Protein AF-A0A949Q8T9-F1 (afdb_monomer_lite)

Radius of gyration: 14.06 Å; chains: 1; bounding box: 34×22×39 Å

Sequence (94 aa):
SRDGKRIPVSLSWRKDAYARDGKHAMRIEGYGAYGLPTDAEFDSAAVSLMDRGFLIAAAHIRGGADMGQDWYEDGRLMHKKNSFNDFVDATDFL

Structure (mmCIF, N/CA/C/O backbone):
data_AF-A0A949Q8T9-F1
#
_entry.id   AF-A0A949Q8T9-F1
#
loop_
_atom_site.group_PDB
_atom_site.id
_atom_site.type_symbol
_atom_site.label_atom_id
_atom_site.label_alt_id
_atom_site.label_comp_id
_atom_site.label_asym_id
_atom_site.label_entity_id
_atom_site.label_seq_id
_atom_site.pdbx_PDB_ins_code
_atom_site.Cartn_x
_atom_site.Cartn_y
_atom_site.Cartn_z
_atom_site.occupancy
_atom_site.B_iso_or_equiv
_atom_site.auth_seq_id
_atom_site.auth_comp_id
_atom_site.auth_asym_id
_atom_site.auth_atom_id
_atom_site.pdbx_PDB_model_num
ATOM 1 N N . SER A 1 1 ? -11.820 -3.478 0.375 1.00 93.94 1 SER A N 1
ATOM 2 C CA . SER A 1 1 ? -12.169 -4.291 1.548 1.00 93.94 1 SER A CA 1
ATOM 3 C C . SER A 1 1 ? -13.621 -4.732 1.469 1.00 93.94 1 SER A C 1
ATOM 5 O O . SER A 1 1 ? -14.459 -4.003 0.941 1.00 93.94 1 SER A O 1
ATOM 7 N N . ARG A 1 2 ? -13.917 -5.926 1.981 1.00 96.81 2 ARG A N 1
ATOM 8 C CA . ARG A 1 2 ? -15.217 -6.611 1.999 1.00 96.81 2 ARG A CA 1
ATOM 9 C C . ARG A 1 2 ? -16.312 -5.874 2.767 1.00 96.81 2 ARG A C 1
ATOM 11 O O . ARG A 1 2 ? -17.484 -6.176 2.591 1.00 96.81 2 ARG A O 1
ATOM 18 N N . ASP A 1 3 ? -15.941 -4.899 3.590 1.00 97.19 3 ASP A N 1
ATOM 19 C CA . ASP A 1 3 ? -16.861 -3.973 4.262 1.00 97.19 3 ASP A CA 1
ATOM 20 C C . ASP A 1 3 ? -17.116 -2.674 3.470 1.00 97.19 3 ASP A C 1
ATOM 22 O O . ASP A 1 3 ? -17.730 -1.738 3.976 1.00 97.19 3 ASP A O 1
ATOM 26 N N . GLY A 1 4 ? -16.643 -2.599 2.222 1.00 96.75 4 GLY A N 1
ATOM 27 C CA . GLY A 1 4 ? -16.858 -1.470 1.318 1.00 96.75 4 GLY A CA 1
ATOM 28 C C . GLY A 1 4 ? -15.825 -0.345 1.428 1.00 96.75 4 GLY A C 1
ATOM 29 O O . GLY A 1 4 ? -15.845 0.566 0.596 1.00 96.75 4 GLY A O 1
ATOM 30 N N . LYS A 1 5 ? -14.884 -0.391 2.385 1.00 97.25 5 LYS A N 1
ATOM 31 C CA . LYS A 1 5 ? -13.791 0.593 2.447 1.00 97.25 5 LYS A CA 1
ATOM 32 C C . LYS A 1 5 ? -12.853 0.432 1.245 1.00 97.25 5 LYS A C 1
ATOM 34 O O . LYS A 1 5 ? -12.417 -0.678 0.907 1.00 97.25 5 LYS A O 1
ATOM 39 N N . ARG A 1 6 ? -12.536 1.556 0.593 1.00 97.25 6 ARG A N 1
ATOM 40 C CA . ARG A 1 6 ? -11.525 1.631 -0.472 1.00 97.25 6 ARG A CA 1
ATOM 41 C C . ARG A 1 6 ? -10.155 1.747 0.175 1.00 97.25 6 ARG A C 1
ATOM 43 O O . ARG A 1 6 ? -9.905 2.727 0.865 1.00 97.25 6 ARG A O 1
ATOM 50 N N . ILE A 1 7 ? -9.310 0.747 -0.046 1.00 98.00 7 ILE A N 1
ATOM 51 C CA . ILE A 1 7 ? -7.957 0.697 0.509 1.00 98.00 7 ILE A CA 1
ATOM 52 C C . ILE A 1 7 ? -7.009 1.265 -0.548 1.00 98.00 7 ILE A C 1
ATOM 54 O O . ILE A 1 7 ? -6.963 0.712 -1.650 1.00 98.00 7 ILE A O 1
ATOM 58 N N . PRO A 1 8 ? -6.312 2.382 -0.278 1.00 97.88 8 PRO A N 1
ATOM 59 C CA . PRO A 1 8 ? -5.316 2.898 -1.203 1.00 97.88 8 PRO A CA 1
ATOM 60 C C . PRO A 1 8 ? -4.169 1.896 -1.362 1.00 97.88 8 PRO A C 1
ATOM 62 O O . PRO A 1 8 ? -3.750 1.260 -0.392 1.00 97.88 8 PRO A O 1
ATOM 65 N N . VAL A 1 9 ? -3.647 1.784 -2.581 1.00 97.75 9 VAL A N 1
ATOM 66 C CA . VAL A 1 9 ? -2.440 1.008 -2.875 1.00 97.75 9 VAL A CA 1
ATOM 67 C C . VAL A 1 9 ? -1.532 1.857 -3.750 1.00 97.75 9 VAL A C 1
ATOM 69 O O . VAL A 1 9 ? -1.934 2.281 -4.835 1.00 97.75 9 VAL A O 1
ATOM 72 N N . SER A 1 10 ? -0.311 2.092 -3.282 1.00 97.06 10 SER A N 1
ATOM 73 C CA . SER A 1 10 ? 0.739 2.720 -4.080 1.00 97.06 10 SER A CA 1
ATOM 74 C C . SER A 1 10 ? 1.464 1.650 -4.888 1.00 97.06 10 SER A C 1
ATOM 76 O O . SER A 1 10 ? 1.886 0.637 -4.335 1.00 97.06 10 SER A O 1
ATOM 78 N N . LEU A 1 11 ? 1.592 1.862 -6.198 1.00 96.00 11 LEU A N 1
ATOM 79 C CA . LEU A 1 11 ? 2.225 0.925 -7.125 1.00 96.00 11 LEU A CA 1
ATOM 80 C C . LEU A 1 11 ? 3.458 1.558 -7.764 1.00 96.00 11 LEU A C 1
ATOM 82 O O . LEU A 1 11 ? 3.377 2.656 -8.316 1.00 96.00 11 LEU A O 1
ATOM 86 N N . SER A 1 12 ? 4.565 0.824 -7.750 1.00 96.25 12 SER A N 1
ATOM 87 C CA . SER A 1 12 ? 5.851 1.246 -8.303 1.00 96.25 12 SER A CA 1
ATOM 88 C C . SER A 1 12 ? 6.433 0.146 -9.181 1.00 96.25 12 SER A C 1
ATOM 90 O O . SER A 1 12 ? 6.456 -1.025 -8.804 1.00 96.25 12 SER A O 1
ATOM 92 N N . TRP A 1 13 ? 6.901 0.519 -10.371 1.00 96.81 13 TRP A N 1
ATOM 93 C CA . TRP A 1 13 ? 7.528 -0.400 -11.317 1.00 96.81 13 TRP A CA 1
ATOM 94 C C . TRP A 1 13 ? 8.515 0.328 -12.225 1.00 96.81 13 TRP A C 1
ATOM 96 O O . TRP A 1 13 ? 8.468 1.551 -12.400 1.00 96.81 13 TRP A O 1
ATOM 106 N N . ARG A 1 14 ? 9.381 -0.449 -12.874 1.00 96.50 14 ARG A N 1
ATOM 107 C CA . ARG A 1 14 ? 10.265 0.052 -13.921 1.00 96.50 14 ARG A CA 1
ATOM 108 C C . ARG A 1 14 ? 9.526 0.088 -15.267 1.00 96.50 14 ARG A C 1
ATOM 110 O O . ARG A 1 14 ? 9.031 -0.933 -15.738 1.00 96.50 14 ARG A O 1
ATOM 117 N N . LYS A 1 15 ? 9.434 1.272 -15.883 1.00 94.62 15 LYS A N 1
ATOM 118 C CA . LYS A 1 15 ? 8.549 1.554 -17.037 1.00 94.62 15 LYS A CA 1
ATOM 119 C C . LYS A 1 15 ? 8.764 0.656 -18.262 1.00 94.62 15 LYS A C 1
ATOM 121 O O . LYS A 1 15 ? 7.795 0.352 -18.942 1.00 94.62 15 LYS A O 1
ATOM 126 N N . ASP A 1 16 ? 10.001 0.270 -18.553 1.00 95.12 16 ASP A N 1
ATOM 127 C CA . ASP A 1 16 ? 10.391 -0.575 -19.692 1.00 95.12 16 ASP A CA 1
ATOM 128 C C . ASP A 1 16 ? 10.372 -2.081 -19.375 1.00 95.12 16 ASP A C 1
ATOM 130 O O . ASP A 1 16 ? 10.499 -2.888 -20.291 1.00 95.12 16 ASP A O 1
ATOM 134 N N . ALA A 1 17 ? 10.192 -2.467 -18.107 1.00 92.25 17 ALA A N 1
ATOM 135 C CA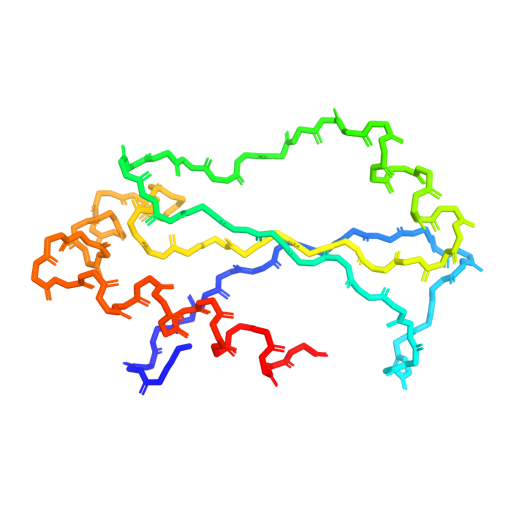 . ALA A 1 17 ? 10.233 -3.862 -17.659 1.00 92.25 17 ALA A CA 1
ATOM 136 C C . ALA A 1 17 ? 8.879 -4.406 -17.164 1.00 92.25 17 ALA A C 1
ATOM 138 O O . ALA A 1 17 ? 8.796 -5.582 -16.813 1.00 92.25 17 ALA A O 1
ATOM 139 N N . TYR A 1 18 ? 7.828 -3.581 -17.123 1.00 93.50 18 TYR A N 1
ATOM 140 C CA . TYR A 1 18 ? 6.499 -3.962 -16.638 1.00 93.50 18 TYR A CA 1
ATOM 141 C C . TYR A 1 18 ? 5.409 -3.704 -17.680 1.00 93.50 18 TYR A C 1
ATOM 143 O O . TYR A 1 18 ? 5.322 -2.615 -18.251 1.00 93.50 18 TYR A O 1
ATOM 151 N N . ALA A 1 19 ? 4.528 -4.686 -17.859 1.00 91.75 19 ALA A N 1
ATOM 152 C CA . ALA A 1 19 ? 3.298 -4.582 -18.626 1.00 91.75 19 ALA A CA 1
ATOM 153 C C . ALA A 1 19 ? 2.090 -4.884 -17.731 1.00 91.75 19 ALA A C 1
ATOM 155 O O . ALA A 1 19 ? 2.124 -5.749 -16.860 1.00 91.75 19 ALA A O 1
ATOM 156 N N . ARG A 1 20 ? 0.972 -4.192 -17.964 1.00 89.00 20 ARG A N 1
ATOM 157 C CA . ARG A 1 20 ? -0.280 -4.438 -17.234 1.00 89.00 20 ARG A CA 1
ATOM 158 C C . ARG A 1 20 ? -1.046 -5.617 -17.844 1.00 89.00 20 ARG A C 1
ATOM 160 O O . ARG A 1 20 ? -2.153 -5.447 -18.344 1.00 89.00 20 ARG A O 1
ATOM 167 N N . ASP A 1 21 ? -0.422 -6.790 -17.846 1.00 93.69 21 ASP A N 1
ATOM 168 C CA . ASP A 1 21 ? -0.955 -8.023 -18.439 1.00 93.69 21 ASP A CA 1
ATOM 169 C C . ASP A 1 21 ? -1.215 -9.146 -17.415 1.00 93.69 21 ASP A C 1
ATOM 171 O O . ASP A 1 21 ? -1.671 -10.225 -17.790 1.00 93.69 21 ASP A O 1
ATOM 175 N N . GLY A 1 22 ? -0.937 -8.887 -16.131 1.00 90.62 22 GLY A N 1
ATOM 176 C CA . GLY A 1 22 ? -1.176 -9.815 -15.023 1.00 90.62 22 GLY A CA 1
ATOM 177 C C . GLY A 1 22 ? -0.143 -10.938 -14.883 1.00 90.62 22 GLY A C 1
ATOM 178 O O . GLY A 1 22 ? -0.392 -11.891 -14.151 1.00 90.62 22 GLY A O 1
ATOM 179 N N . LYS A 1 23 ? 1.001 -10.872 -15.578 1.00 93.12 23 LYS A N 1
ATOM 180 C CA . LYS A 1 23 ? 2.022 -11.942 -15.553 1.00 93.12 23 LYS A CA 1
ATOM 181 C C . LYS A 1 23 ? 3.253 -11.621 -14.710 1.00 93.12 23 LYS A C 1
ATOM 183 O O . LYS A 1 23 ? 4.104 -12.487 -14.508 1.00 93.12 23 LYS A O 1
ATOM 188 N N . HIS A 1 24 ? 3.372 -10.381 -14.253 1.00 95.06 24 HIS A N 1
ATOM 189 C CA . HIS A 1 24 ? 4.525 -9.914 -13.496 1.00 95.06 24 HIS A CA 1
ATOM 190 C C . HIS A 1 24 ? 4.460 -10.377 -12.041 1.00 95.06 24 HIS A C 1
ATOM 192 O O . HIS A 1 24 ? 3.405 -10.349 -11.412 1.00 95.06 24 HIS A O 1
ATOM 198 N N . ALA A 1 25 ? 5.610 -10.770 -11.490 1.00 96.38 25 ALA A N 1
ATOM 199 C CA . ALA A 1 25 ? 5.719 -11.036 -10.064 1.00 96.38 25 ALA A CA 1
ATOM 200 C C . ALA A 1 25 ? 5.487 -9.739 -9.275 1.00 96.38 25 ALA A C 1
ATOM 202 O O . ALA A 1 25 ? 5.966 -8.673 -9.665 1.00 96.38 25 ALA A O 1
ATOM 203 N N . MET A 1 26 ? 4.782 -9.837 -8.151 1.00 96.62 26 MET A N 1
ATOM 204 C CA . MET A 1 26 ? 4.496 -8.700 -7.283 1.00 96.62 26 MET A CA 1
ATOM 205 C C . MET A 1 26 ? 5.051 -8.947 -5.881 1.00 96.62 26 MET A C 1
ATOM 207 O O . MET A 1 26 ? 4.849 -10.017 -5.306 1.00 96.62 26 MET A O 1
ATOM 211 N N . ARG A 1 27 ? 5.726 -7.942 -5.317 1.00 97.00 27 ARG A N 1
ATOM 212 C CA . ARG A 1 27 ? 5.972 -7.840 -3.873 1.00 97.00 27 ARG A CA 1
ATOM 213 C C . ARG A 1 27 ? 4.963 -6.842 -3.322 1.00 97.00 27 ARG A C 1
ATOM 215 O O . ARG A 1 27 ? 5.030 -5.666 -3.670 1.00 97.00 27 ARG A O 1
ATOM 222 N N . ILE A 1 28 ? 4.058 -7.315 -2.474 1.00 97.06 28 ILE A N 1
ATOM 223 C CA . ILE A 1 28 ? 3.114 -6.467 -1.749 1.00 97.06 28 ILE A CA 1
ATOM 224 C C . ILE A 1 28 ? 3.509 -6.378 -0.276 1.00 97.06 28 ILE A C 1
ATOM 226 O O . ILE A 1 28 ? 3.863 -7.383 0.341 1.00 97.06 28 ILE A O 1
ATOM 230 N N . GLU A 1 29 ? 3.454 -5.175 0.277 1.00 95.94 29 GLU A N 1
ATOM 231 C CA . GLU A 1 29 ? 3.728 -4.894 1.680 1.00 95.94 29 GLU A CA 1
ATOM 232 C C . GLU A 1 29 ? 2.599 -4.089 2.318 1.00 95.94 29 GLU A C 1
ATOM 234 O O . GLU A 1 29 ? 1.834 -3.394 1.649 1.00 95.94 29 GLU A O 1
ATOM 239 N N . GLY A 1 30 ? 2.490 -4.205 3.634 1.00 95.69 30 GLY A N 1
ATOM 240 C CA . GLY A 1 30 ? 1.555 -3.434 4.434 1.00 95.69 30 GLY A CA 1
ATOM 241 C C . GLY A 1 30 ? 1.760 -3.722 5.916 1.00 95.69 30 GLY A C 1
ATOM 242 O O . GLY A 1 30 ? 2.117 -4.838 6.297 1.00 95.69 30 GLY A O 1
ATOM 243 N N . TYR A 1 31 ? 1.560 -2.701 6.749 1.00 97.19 31 TYR A N 1
ATOM 244 C CA . TYR A 1 31 ? 1.797 -2.789 8.191 1.00 97.19 31 TYR A CA 1
ATOM 245 C C . TYR A 1 31 ? 0.493 -2.769 8.997 1.00 97.19 31 TYR A C 1
ATOM 247 O O . TYR A 1 31 ? 0.154 -3.737 9.683 1.00 97.19 31 TYR A O 1
ATOM 255 N N . GLY A 1 32 ? -0.275 -1.680 8.890 1.00 97.38 32 GLY A N 1
ATOM 256 C CA . GLY A 1 32 ? -1.632 -1.596 9.433 1.00 97.38 32 GLY A CA 1
ATOM 257 C C . GLY A 1 32 ? -1.720 -1.695 10.959 1.00 97.38 32 GLY A C 1
ATOM 258 O O . GLY A 1 32 ? -2.659 -2.303 11.475 1.00 97.38 32 GLY A O 1
ATOM 259 N N . ALA A 1 33 ? -0.753 -1.170 11.714 1.00 97.88 33 ALA A N 1
ATOM 260 C CA . ALA A 1 33 ? -0.783 -1.190 13.177 1.00 97.88 33 ALA A CA 1
ATOM 261 C C . ALA A 1 33 ? -0.138 0.053 13.808 1.00 97.88 33 ALA A C 1
ATOM 263 O O . ALA A 1 33 ? 0.655 0.753 13.185 1.00 97.88 33 ALA A O 1
ATOM 264 N N . TYR A 1 34 ? -0.480 0.294 15.079 1.00 97.50 34 TYR A N 1
ATOM 265 C CA . TYR A 1 34 ? 0.083 1.348 15.937 1.00 97.50 34 TYR A CA 1
ATOM 266 C C . TYR A 1 34 ? -0.039 2.782 15.397 1.00 97.50 34 TYR A C 1
ATOM 268 O O . TYR A 1 34 ? 0.633 3.676 15.901 1.00 97.50 34 TYR A O 1
ATOM 276 N N . GLY A 1 35 ? -0.894 3.010 14.395 1.00 97.25 35 GLY A N 1
ATOM 277 C CA . GLY A 1 35 ? -1.009 4.308 13.740 1.00 97.25 35 GLY A CA 1
ATOM 278 C C . GLY A 1 35 ? 0.214 4.671 12.895 1.00 97.25 35 GLY A C 1
ATOM 279 O O . GLY A 1 35 ? 0.348 5.832 12.527 1.00 97.25 35 GLY A O 1
ATOM 280 N N . LEU A 1 36 ? 1.101 3.717 12.582 1.00 97.56 36 LEU A N 1
ATOM 281 C CA . LEU A 1 36 ? 2.222 3.972 11.679 1.00 97.56 36 LEU A CA 1
ATOM 282 C C . LEU A 1 36 ? 1.695 4.088 10.237 1.00 97.56 36 LEU A C 1
ATOM 284 O O . LEU A 1 36 ? 1.054 3.138 9.770 1.00 97.56 36 LEU A O 1
ATOM 288 N N . PRO A 1 37 ? 1.901 5.229 9.553 1.00 94.81 37 PRO A N 1
ATOM 289 C CA . PRO A 1 37 ? 1.569 5.372 8.140 1.00 94.81 37 PRO A CA 1
ATOM 290 C C . PRO A 1 37 ? 2.545 4.571 7.268 1.00 94.81 37 PRO A C 1
ATOM 292 O O . PRO A 1 37 ? 3.668 4.266 7.673 1.00 94.81 37 PRO A O 1
ATOM 295 N N . THR A 1 38 ? 2.106 4.226 6.062 1.00 94.75 38 THR A N 1
ATOM 296 C CA . THR A 1 38 ? 2.929 3.567 5.042 1.00 94.75 38 THR A CA 1
ATOM 297 C C . THR A 1 38 ? 3.527 4.644 4.138 1.00 94.75 38 THR A C 1
ATOM 299 O O . THR A 1 38 ? 3.045 4.888 3.030 1.00 94.75 38 THR A O 1
ATOM 302 N N . ASP A 1 39 ? 4.540 5.342 4.652 1.00 90.44 39 ASP A N 1
ATOM 303 C CA . ASP A 1 39 ? 5.196 6.437 3.938 1.00 90.44 39 ASP A CA 1
ATOM 304 C C . ASP A 1 39 ? 6.076 5.931 2.786 1.00 90.44 39 ASP A C 1
ATOM 306 O O . ASP A 1 39 ? 6.617 4.824 2.803 1.00 90.44 39 ASP A O 1
ATOM 310 N N . ALA A 1 40 ? 6.221 6.765 1.755 1.00 90.94 40 ALA A N 1
ATOM 311 C CA . ALA A 1 40 ? 7.092 6.461 0.630 1.00 90.94 40 ALA A CA 1
ATOM 312 C C . ALA A 1 40 ? 8.561 6.653 1.027 1.00 90.94 40 ALA A C 1
ATOM 314 O O . ALA A 1 40 ? 9.015 7.777 1.249 1.00 90.94 40 ALA A O 1
ATOM 315 N N . GLU A 1 41 ? 9.318 5.559 1.038 1.00 92.56 41 GLU A N 1
ATOM 316 C CA . GLU A 1 41 ? 10.745 5.555 1.347 1.00 92.56 41 GLU A CA 1
ATOM 317 C C . GLU A 1 41 ? 11.566 4.918 0.219 1.00 92.56 41 GLU A C 1
ATOM 319 O O . GLU A 1 41 ? 11.076 4.119 -0.583 1.00 92.56 41 GLU A O 1
ATOM 324 N N . PHE A 1 42 ? 12.844 5.292 0.133 1.00 94.94 42 PHE A N 1
ATOM 325 C CA . PHE A 1 42 ? 13.763 4.668 -0.813 1.00 94.94 42 PHE A CA 1
ATOM 326 C C . PHE A 1 42 ? 14.238 3.310 -0.282 1.00 94.94 42 PHE A C 1
ATOM 328 O O . PHE A 1 42 ? 14.940 3.244 0.724 1.00 94.94 42 PHE A O 1
ATOM 335 N N . ASP A 1 43 ? 13.926 2.244 -1.019 1.00 94.56 43 ASP A N 1
ATOM 336 C CA . ASP A 1 43 ? 14.394 0.881 -0.761 1.00 94.56 43 ASP A CA 1
ATOM 337 C C . ASP A 1 43 ? 15.222 0.375 -1.957 1.00 94.56 43 ASP A C 1
ATOM 339 O O . ASP A 1 43 ? 14.704 0.123 -3.050 1.00 94.56 43 ASP A O 1
ATOM 343 N N . SER A 1 44 ? 16.528 0.190 -1.754 1.00 96.88 44 SER A N 1
ATOM 344 C CA . SER A 1 44 ? 17.427 -0.328 -2.793 1.00 96.88 44 SER A CA 1
ATOM 345 C C . SER A 1 44 ? 17.101 -1.771 -3.199 1.00 96.88 44 SER A C 1
ATOM 347 O O . SER A 1 44 ? 17.324 -2.149 -4.354 1.00 96.88 44 SER A O 1
ATOM 349 N N . ALA A 1 45 ? 16.518 -2.574 -2.303 1.00 96.44 45 ALA A N 1
ATOM 350 C CA . ALA A 1 45 ? 16.057 -3.918 -2.628 1.00 96.44 45 ALA A CA 1
ATOM 351 C C . ALA A 1 45 ? 14.815 -3.875 -3.531 1.00 96.44 45 ALA A C 1
ATOM 353 O O . ALA A 1 45 ? 14.722 -4.663 -4.475 1.00 96.44 45 ALA A O 1
ATOM 354 N N . ALA A 1 46 ? 13.896 -2.929 -3.304 1.00 96.25 46 ALA A N 1
ATOM 355 C CA . ALA A 1 46 ? 12.759 -2.699 -4.195 1.00 96.25 46 ALA A CA 1
ATOM 356 C C . ALA A 1 46 ? 13.218 -2.279 -5.601 1.00 96.25 46 ALA A C 1
ATOM 358 O O . ALA A 1 46 ? 12.701 -2.803 -6.586 1.00 96.25 46 ALA A O 1
ATOM 359 N N . VAL A 1 47 ? 14.232 -1.410 -5.711 1.00 96.25 47 VAL A N 1
ATOM 360 C CA . VAL A 1 47 ? 14.826 -1.033 -7.011 1.00 96.25 47 VAL A CA 1
ATOM 361 C C . VAL A 1 47 ? 15.374 -2.257 -7.750 1.00 96.25 47 VAL A C 1
ATOM 363 O O . VAL A 1 47 ? 15.026 -2.477 -8.908 1.00 96.25 47 VAL A O 1
ATOM 366 N N . SER A 1 48 ? 16.151 -3.101 -7.064 1.00 97.00 48 SER A N 1
ATOM 367 C CA . SER A 1 48 ? 16.692 -4.343 -7.638 1.00 97.00 48 SER A CA 1
ATOM 368 C C . SER A 1 48 ? 15.596 -5.299 -8.137 1.00 97.00 48 SER A C 1
ATOM 370 O O . SER A 1 48 ? 15.731 -5.929 -9.188 1.00 97.00 48 SER A O 1
ATOM 372 N N . LEU A 1 49 ? 14.473 -5.396 -7.418 1.00 97.31 49 LEU A N 1
ATOM 373 C CA . LEU A 1 49 ? 13.317 -6.184 -7.853 1.00 97.31 49 LEU A CA 1
ATOM 374 C C . LEU A 1 49 ? 12.630 -5.569 -9.081 1.00 97.31 49 LEU A C 1
ATOM 376 O O . LEU A 1 49 ? 12.309 -6.295 -10.025 1.00 97.31 49 LEU A O 1
ATOM 380 N N . MET A 1 50 ? 12.437 -4.249 -9.110 1.00 97.12 50 MET A N 1
ATOM 381 C CA . MET A 1 50 ? 11.833 -3.556 -10.254 1.00 97.12 50 MET A CA 1
ATOM 382 C C . MET A 1 50 ? 12.675 -3.691 -11.530 1.00 97.12 50 MET A C 1
ATOM 384 O O . MET A 1 50 ? 12.109 -3.872 -12.608 1.00 97.12 50 MET A O 1
ATOM 388 N N . ASP A 1 51 ? 14.008 -3.697 -11.424 1.00 96.00 51 ASP A N 1
ATOM 389 C CA . ASP A 1 51 ? 14.910 -3.990 -12.551 1.00 96.00 51 ASP A CA 1
ATOM 390 C C . ASP A 1 51 ? 14.694 -5.391 -13.144 1.00 96.00 51 ASP A C 1
ATOM 392 O O . ASP A 1 51 ? 14.935 -5.616 -14.329 1.00 96.00 51 ASP A O 1
ATOM 396 N N . ARG A 1 52 ? 14.189 -6.330 -12.338 1.00 95.00 52 ARG A N 1
ATOM 397 C CA . ARG A 1 52 ? 13.842 -7.700 -12.745 1.00 95.00 52 ARG A CA 1
ATOM 398 C C . ARG A 1 52 ? 12.381 -7.842 -13.188 1.00 95.00 52 ARG A C 1
ATOM 400 O O . ARG A 1 52 ? 11.906 -8.964 -13.348 1.00 95.00 52 ARG A O 1
ATOM 407 N N . GLY A 1 53 ? 11.672 -6.727 -13.364 1.00 95.75 53 GLY A N 1
ATOM 408 C CA . GLY A 1 53 ? 10.287 -6.693 -13.833 1.00 95.75 53 GLY A CA 1
ATOM 409 C C . GLY A 1 53 ? 9.238 -6.959 -12.752 1.00 95.75 53 GLY A C 1
ATOM 410 O O . GLY A 1 53 ? 8.107 -7.300 -13.100 1.00 95.75 53 GLY A O 1
ATOM 411 N N . PHE A 1 54 ? 9.587 -6.830 -11.465 1.00 97.69 54 PHE A N 1
ATOM 412 C CA . PHE A 1 54 ? 8.603 -6.915 -10.383 1.00 97.69 54 PHE A CA 1
ATOM 413 C C . PHE A 1 54 ? 7.751 -5.644 -10.299 1.00 97.69 54 PHE A C 1
ATOM 415 O O . PHE A 1 54 ? 8.247 -4.530 -10.482 1.00 97.69 54 PHE A O 1
ATOM 422 N N . LEU A 1 55 ? 6.487 -5.829 -9.924 1.00 97.25 55 LEU A N 1
ATOM 423 C CA . LEU A 1 55 ? 5.630 -4.779 -9.386 1.00 97.25 55 LEU A CA 1
ATOM 424 C C . LEU A 1 55 ? 5.837 -4.687 -7.868 1.00 97.25 55 LEU A C 1
ATOM 426 O O . LEU A 1 55 ? 5.796 -5.702 -7.170 1.00 97.25 55 LEU A O 1
ATOM 430 N N . ILE A 1 56 ? 6.042 -3.481 -7.349 1.00 97.44 56 ILE A N 1
ATOM 431 C CA . ILE A 1 56 ? 6.078 -3.217 -5.908 1.00 97.44 56 ILE A CA 1
ATOM 432 C C . ILE A 1 56 ? 4.771 -2.534 -5.521 1.00 97.44 56 ILE A C 1
ATOM 434 O O . ILE A 1 56 ? 4.393 -1.536 -6.136 1.00 97.44 56 ILE A O 1
ATOM 438 N N . ALA A 1 57 ? 4.084 -3.079 -4.523 1.00 97.25 57 ALA A N 1
ATOM 439 C CA . ALA A 1 57 ? 2.805 -2.581 -4.041 1.00 97.25 57 ALA A CA 1
ATOM 440 C C . ALA A 1 57 ? 2.867 -2.303 -2.536 1.00 97.25 57 ALA A C 1
ATOM 442 O O . ALA A 1 57 ? 3.205 -3.192 -1.761 1.00 97.25 57 ALA A O 1
ATOM 443 N N . ALA A 1 58 ? 2.496 -1.096 -2.121 1.00 97.50 58 ALA A N 1
ATOM 444 C CA . ALA A 1 58 ? 2.340 -0.728 -0.717 1.00 97.50 58 ALA A CA 1
ATOM 445 C C . ALA A 1 58 ? 0.853 -0.510 -0.416 1.00 97.50 58 ALA A C 1
ATOM 447 O O . ALA A 1 58 ? 0.223 0.396 -0.968 1.00 97.50 58 ALA A O 1
ATOM 448 N N . ALA A 1 59 ? 0.275 -1.372 0.420 1.00 98.06 59 ALA A N 1
ATOM 449 C CA . ALA A 1 59 ? -1.126 -1.317 0.816 1.00 98.06 59 ALA A CA 1
ATOM 450 C C . ALA A 1 59 ? -1.298 -0.478 2.093 1.00 98.06 59 ALA A C 1
ATOM 452 O O . ALA A 1 59 ? -0.787 -0.828 3.160 1.00 98.06 59 ALA A O 1
ATOM 453 N N . HIS A 1 60 ? -2.086 0.594 1.999 1.00 98.00 60 HIS A N 1
ATOM 454 C CA . HIS A 1 60 ? -2.337 1.541 3.090 1.00 98.00 60 HIS A CA 1
ATOM 455 C C . HIS A 1 60 ? -3.467 1.032 4.011 1.00 98.00 60 HIS A C 1
ATOM 457 O O . HIS A 1 60 ? -4.591 1.541 4.028 1.00 98.00 60 HIS A O 1
ATOM 463 N N . ILE A 1 61 ? -3.178 -0.055 4.729 1.00 98.19 61 ILE A N 1
ATOM 464 C CA . ILE A 1 61 ? -4.122 -0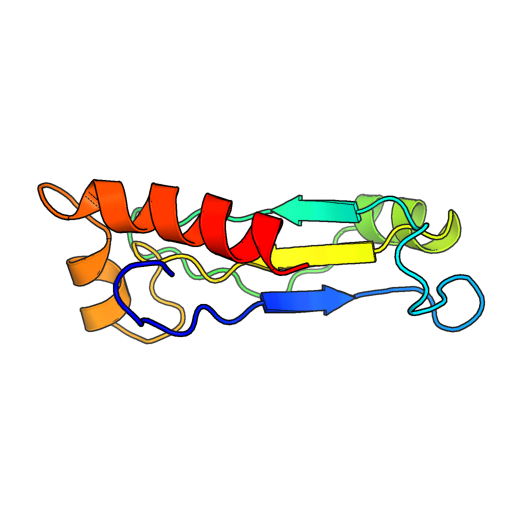.850 5.535 1.00 98.19 61 ILE A CA 1
ATOM 465 C C . ILE A 1 61 ? -4.615 -0.095 6.786 1.00 98.19 61 ILE A C 1
ATOM 467 O O . ILE A 1 61 ? -3.830 0.569 7.470 1.00 98.19 61 ILE A O 1
ATOM 471 N N . ARG A 1 62 ? -5.895 -0.262 7.163 1.00 98.56 62 ARG A N 1
ATOM 472 C CA . ARG A 1 62 ? -6.431 0.279 8.428 1.00 98.56 62 ARG A CA 1
ATOM 473 C C . ARG A 1 62 ? -5.675 -0.229 9.646 1.00 98.56 62 ARG A C 1
ATOM 475 O O . ARG A 1 62 ? -5.204 -1.364 9.692 1.00 98.56 62 ARG A O 1
ATOM 482 N N . GLY A 1 63 ? -5.599 0.605 10.674 1.00 98.19 63 GLY A N 1
ATOM 483 C CA . GLY A 1 63 ? -4.719 0.405 11.826 1.00 98.19 63 GLY A CA 1
ATOM 484 C C . GLY A 1 63 ? -3.359 1.094 11.655 1.00 98.19 63 GLY A C 1
ATOM 485 O O . GLY A 1 63 ? -2.654 1.278 12.648 1.00 98.19 63 GLY A O 1
ATOM 486 N N . GLY A 1 64 ? -3.010 1.509 10.432 1.00 97.50 64 GLY A N 1
ATOM 487 C CA . GLY A 1 64 ? -2.119 2.645 10.187 1.00 97.50 64 GLY A CA 1
ATOM 488 C C . GLY A 1 64 ? -2.883 3.971 10.273 1.00 97.50 64 GLY A C 1
ATOM 489 O O . GLY A 1 64 ? -4.076 3.981 10.582 1.00 97.50 64 GLY A O 1
ATOM 490 N N . ALA A 1 65 ? -2.209 5.087 9.994 1.00 96.00 65 ALA A N 1
ATOM 491 C CA . ALA A 1 65 ? -2.797 6.432 10.051 1.00 96.00 65 ALA A CA 1
ATOM 492 C C . ALA A 1 65 ? -2.779 7.178 8.703 1.00 96.00 65 ALA A C 1
ATOM 494 O O . ALA A 1 65 ? -2.970 8.392 8.676 1.00 96.00 65 ALA A O 1
ATOM 495 N N . ASP A 1 66 ? -2.601 6.463 7.585 1.00 95.88 66 ASP A N 1
ATOM 496 C CA . ASP A 1 66 ? -2.520 7.028 6.228 1.00 95.88 66 ASP A CA 1
ATOM 497 C C . ASP A 1 66 ? -3.713 7.933 5.869 1.00 95.88 66 ASP A C 1
ATOM 499 O O . ASP A 1 66 ? -3.561 8.926 5.163 1.00 95.88 66 ASP A O 1
ATOM 503 N N . MET A 1 67 ? -4.903 7.611 6.392 1.00 96.12 67 MET A N 1
ATOM 504 C CA . MET A 1 67 ? -6.140 8.378 6.189 1.00 96.12 67 MET A CA 1
ATOM 505 C C . MET A 1 67 ? -6.627 9.077 7.475 1.00 96.12 67 MET A C 1
ATOM 507 O O . MET A 1 67 ? -7.809 9.397 7.602 1.00 96.12 67 MET A O 1
ATOM 511 N N . GLY A 1 68 ? -5.730 9.307 8.440 1.00 96.69 68 GLY A N 1
ATOM 512 C CA . GLY A 1 68 ? -6.022 9.967 9.714 1.00 96.69 68 GLY A CA 1
ATOM 513 C C . GLY A 1 68 ? -6.484 9.029 10.836 1.00 96.69 68 GLY A C 1
ATOM 514 O O . GLY A 1 68 ? -6.449 7.805 10.716 1.00 96.69 68 GLY A O 1
ATOM 515 N N . GLN A 1 69 ? -6.917 9.622 11.955 1.00 97.44 69 GLN A N 1
ATOM 516 C CA . GLN A 1 69 ? -7.216 8.901 13.202 1.00 97.44 69 GLN A CA 1
ATOM 517 C C . GLN A 1 69 ? -8.302 7.829 13.038 1.00 97.44 69 GLN A C 1
ATOM 519 O O . GLN A 1 69 ? -8.153 6.727 13.563 1.00 97.44 69 GLN A O 1
ATOM 524 N N . ASP A 1 70 ? -9.365 8.117 12.286 1.00 97.94 70 ASP A N 1
ATOM 525 C CA . ASP A 1 70 ? -10.460 7.162 12.073 1.00 97.94 70 ASP A CA 1
ATOM 526 C C . ASP A 1 70 ? -9.977 5.892 11.357 1.00 97.94 70 ASP A C 1
ATOM 528 O O . ASP A 1 70 ? -10.484 4.802 11.608 1.00 97.94 70 ASP A O 1
ATOM 532 N N . TRP A 1 71 ? -8.955 6.011 10.503 1.00 98.19 71 TRP A N 1
ATOM 533 C CA . TRP A 1 71 ? -8.333 4.873 9.823 1.00 98.19 71 TRP A CA 1
ATOM 534 C C . TRP A 1 71 ? -7.597 3.946 10.793 1.00 98.19 71 TRP A C 1
ATOM 536 O O . TRP A 1 71 ? -7.617 2.723 10.636 1.00 98.19 71 TRP A O 1
ATOM 546 N N . TYR A 1 72 ? -6.971 4.530 11.815 1.00 98.44 72 TYR A N 1
ATOM 547 C CA . TYR A 1 72 ? -6.292 3.793 12.872 1.00 98.44 72 TYR A CA 1
ATOM 548 C C . TYR A 1 72 ? -7.290 3.109 13.812 1.00 98.44 72 TYR A C 1
ATOM 550 O O . TYR A 1 72 ? -7.159 1.912 14.088 1.00 98.44 72 TYR A O 1
ATOM 558 N N . GLU A 1 73 ? -8.302 3.843 14.280 1.00 98.31 73 GLU A N 1
ATOM 559 C CA . GLU A 1 73 ? -9.328 3.315 15.188 1.00 98.31 73 GLU A CA 1
ATOM 560 C C . GLU A 1 73 ? -10.124 2.167 14.542 1.00 98.31 73 GLU A C 1
ATOM 562 O O . GLU A 1 73 ? -10.362 1.138 15.178 1.00 98.31 73 GLU A O 1
ATOM 567 N N . ASP A 1 74 ? -10.422 2.269 13.243 1.00 98.25 74 ASP A N 1
ATOM 568 C CA . ASP A 1 74 ? -11.141 1.243 12.475 1.00 98.25 74 ASP A CA 1
ATOM 569 C C . ASP A 1 74 ? -10.282 0.007 12.120 1.00 98.25 74 ASP A C 1
ATOM 571 O O . ASP A 1 74 ? -10.741 -0.899 11.426 1.00 98.25 74 ASP A O 1
ATOM 575 N N . GLY A 1 75 ? -9.032 -0.072 12.592 1.00 98.19 75 GLY A N 1
ATOM 576 C CA . GLY A 1 75 ? -8.134 -1.213 12.362 1.00 98.19 75 GLY A CA 1
ATOM 577 C C . GLY A 1 75 ? -7.401 -1.722 13.604 1.00 98.19 75 GLY A C 1
ATOM 578 O O . GLY A 1 75 ? -6.438 -2.483 13.485 1.00 98.19 75 GLY A O 1
ATOM 579 N N . ARG A 1 76 ? -7.826 -1.337 14.813 1.00 98.25 76 ARG A N 1
ATOM 580 C CA . ARG A 1 76 ? -7.187 -1.755 16.076 1.00 98.25 76 ARG A CA 1
ATOM 581 C C . ARG A 1 76 ? -8.148 -2.476 17.018 1.00 98.25 76 ARG A C 1
ATOM 583 O O . ARG A 1 76 ? -9.364 -2.392 16.884 1.00 98.25 76 ARG A O 1
ATOM 590 N N . LEU A 1 77 ? -7.588 -3.163 18.017 1.00 97.69 77 LEU A N 1
ATOM 591 C CA . LEU A 1 77 ? -8.340 -3.844 19.082 1.00 97.69 77 LEU A CA 1
ATOM 592 C C . LEU A 1 77 ? -9.450 -4.748 18.509 1.00 97.69 77 LEU A C 1
ATOM 594 O O . LEU A 1 77 ? -9.164 -5.652 17.725 1.00 97.69 77 LEU A O 1
ATOM 598 N N . MET A 1 78 ? -10.713 -4.499 18.862 1.00 98.25 78 MET A N 1
ATOM 599 C CA . MET A 1 78 ? -11.858 -5.293 18.404 1.00 98.25 78 MET A CA 1
ATOM 600 C C . MET A 1 78 ? -12.105 -5.180 16.891 1.00 98.25 78 MET A C 1
ATOM 602 O O . MET A 1 78 ? -12.697 -6.084 16.304 1.00 98.25 78 MET A O 1
ATOM 606 N N . HIS A 1 79 ? -11.590 -4.127 16.247 1.00 98.25 79 HIS A N 1
ATOM 607 C CA . HIS A 1 79 ? -11.649 -3.916 14.800 1.00 98.25 79 HIS A CA 1
ATOM 608 C C . HIS A 1 79 ? -10.439 -4.498 14.059 1.00 98.25 79 HIS A C 1
ATOM 610 O O . HIS A 1 79 ? -10.360 -4.391 12.842 1.00 98.25 79 HIS A O 1
ATOM 616 N N . LYS A 1 80 ? -9.499 -5.183 14.733 1.00 98.50 80 LYS A N 1
ATOM 617 C CA . LYS A 1 80 ? -8.242 -5.632 14.102 1.00 98.50 80 LYS A CA 1
ATOM 618 C C . LYS A 1 80 ? -8.429 -6.570 12.901 1.00 98.50 80 LYS A C 1
ATOM 620 O O . LYS A 1 80 ? -7.577 -6.620 12.017 1.00 98.50 80 LYS A O 1
ATOM 625 N N . LYS A 1 81 ? -9.562 -7.276 12.829 1.00 98.44 81 LYS A N 1
ATOM 626 C CA . LYS A 1 81 ? -9.926 -8.087 11.654 1.00 98.44 81 LYS A CA 1
ATOM 627 C C . LYS A 1 81 ? -9.991 -7.264 10.365 1.00 98.44 81 LYS A C 1
ATOM 629 O O . LYS A 1 81 ? -9.689 -7.806 9.308 1.00 98.44 81 LYS A O 1
ATOM 634 N N . ASN A 1 82 ? -10.316 -5.978 10.459 1.00 98.50 82 ASN A N 1
ATOM 635 C CA . ASN A 1 82 ? -10.339 -5.064 9.326 1.00 98.50 82 ASN A CA 1
ATOM 636 C C . ASN A 1 82 ? -8.962 -4.940 8.671 1.00 98.50 82 ASN A C 1
ATOM 638 O O . ASN A 1 82 ? -8.890 -5.059 7.458 1.00 98.50 82 ASN A O 1
ATOM 642 N N . SER A 1 83 ? -7.867 -4.840 9.439 1.00 98.50 83 SER A N 1
ATOM 643 C CA . SER A 1 83 ? -6.515 -4.803 8.857 1.00 98.50 83 SER A CA 1
ATOM 644 C C . SER A 1 83 ? -6.199 -6.051 8.027 1.00 98.50 83 SER A C 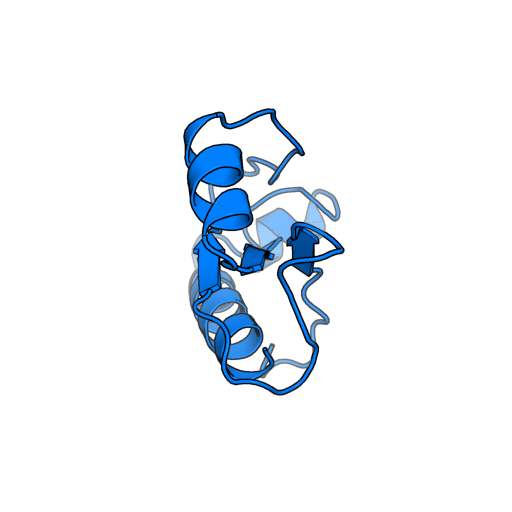1
ATOM 646 O O . SER A 1 83 ? -5.605 -5.965 6.957 1.00 98.50 83 SER A O 1
ATOM 648 N N . PHE A 1 84 ? -6.584 -7.231 8.522 1.00 98.31 84 PHE A N 1
ATOM 649 C CA . PHE A 1 84 ? -6.329 -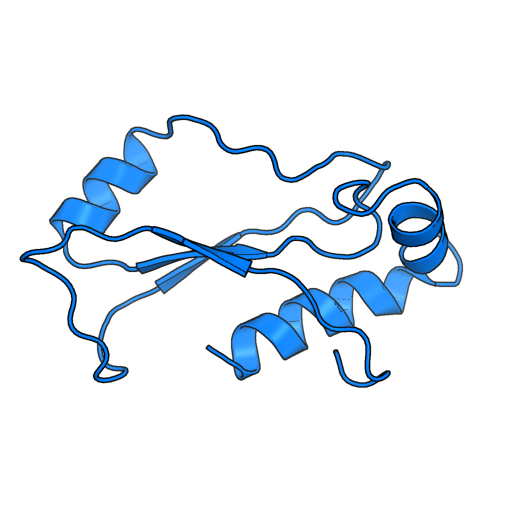8.485 7.809 1.00 98.31 84 PHE A CA 1
ATOM 650 C C . PHE A 1 84 ? -7.168 -8.578 6.536 1.00 98.31 84 PHE A C 1
ATOM 652 O O . PHE A 1 84 ? -6.651 -8.948 5.486 1.00 98.31 84 PHE A O 1
ATOM 659 N N . ASN A 1 85 ? -8.446 -8.204 6.625 1.00 98.62 85 ASN A N 1
ATOM 660 C CA . ASN A 1 85 ? -9.336 -8.165 5.471 1.00 98.62 85 ASN A CA 1
ATOM 661 C C . ASN A 1 85 ? -8.846 -7.155 4.432 1.00 98.62 85 ASN A C 1
ATOM 663 O O . ASN A 1 85 ? -8.820 -7.480 3.256 1.00 98.62 85 ASN A O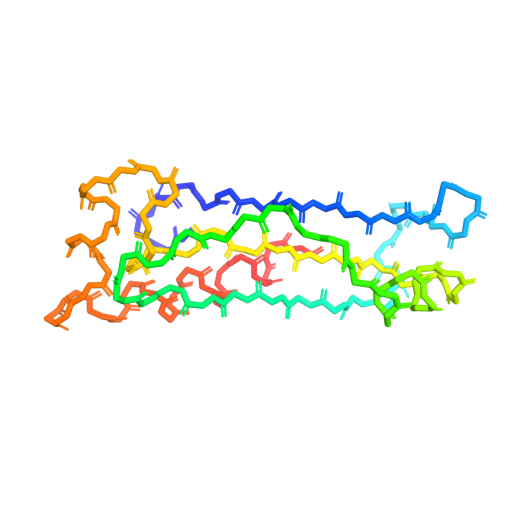 1
ATOM 667 N N . ASP A 1 86 ? -8.396 -5.974 4.852 1.00 98.56 86 ASP A N 1
ATOM 668 C CA . ASP A 1 86 ? -7.839 -4.961 3.957 1.00 98.56 86 ASP A CA 1
ATOM 669 C C . ASP A 1 86 ? -6.666 -5.505 3.151 1.00 98.56 86 ASP A C 1
A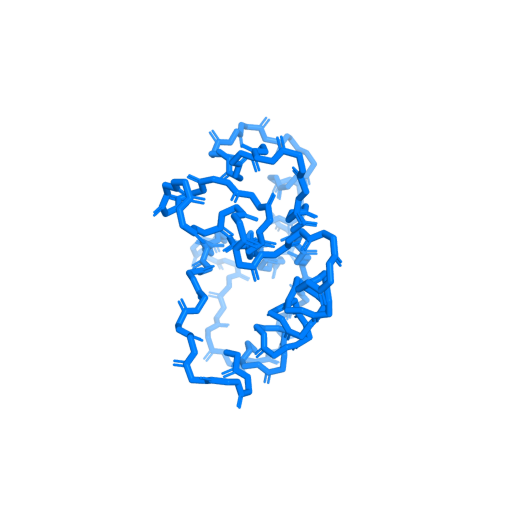TOM 671 O O . ASP A 1 86 ? -6.634 -5.310 1.941 1.00 98.56 86 ASP A O 1
ATOM 675 N N . PHE A 1 87 ? -5.728 -6.202 3.800 1.00 98.50 87 PHE A N 1
ATOM 676 C CA . PHE A 1 87 ? -4.568 -6.764 3.112 1.00 98.50 87 PHE A CA 1
ATOM 677 C C . PHE A 1 87 ? -4.955 -7.861 2.122 1.00 98.50 87 PHE A C 1
ATOM 679 O O . PHE A 1 87 ? -4.506 -7.839 0.977 1.00 98.50 87 PHE A O 1
ATOM 686 N N . VAL A 1 88 ? -5.809 -8.798 2.545 1.00 98.38 88 VAL A N 1
ATOM 687 C CA . VAL A 1 88 ? -6.289 -9.888 1.683 1.00 98.38 88 VAL A CA 1
ATOM 688 C C . VAL A 1 88 ? -7.067 -9.320 0.502 1.00 98.38 88 VAL A C 1
ATOM 690 O O . VAL A 1 88 ? -6.733 -9.600 -0.641 1.00 98.38 88 VAL A O 1
ATOM 693 N N . ASP A 1 89 ? -8.039 -8.449 0.762 1.00 98.44 89 ASP A N 1
ATOM 694 C CA . ASP A 1 89 ? -8.923 -7.917 -0.272 1.00 98.44 89 ASP A CA 1
ATOM 695 C C . ASP A 1 89 ? -8.190 -6.940 -1.214 1.00 98.44 89 ASP A C 1
ATOM 697 O O . ASP A 1 89 ? -8.588 -6.790 -2.367 1.00 98.44 89 ASP A O 1
ATOM 701 N N . ALA A 1 90 ? -7.138 -6.254 -0.747 1.00 97.62 90 ALA A N 1
ATOM 702 C CA . ALA A 1 90 ? -6.258 -5.468 -1.613 1.00 97.62 90 ALA A CA 1
ATOM 703 C C . ALA A 1 90 ? -5.376 -6.368 -2.486 1.00 97.62 90 ALA A C 1
ATOM 705 O O . ALA A 1 90 ? -5.177 -6.056 -3.654 1.00 97.62 90 ALA A O 1
ATOM 706 N N . THR A 1 91 ? -4.883 -7.483 -1.940 1.00 96.62 91 THR A N 1
ATOM 707 C CA . THR A 1 91 ? -4.086 -8.460 -2.696 1.00 96.62 91 THR A CA 1
ATOM 708 C C . THR A 1 91 ? -4.931 -9.155 -3.760 1.00 96.62 91 THR A C 1
ATOM 710 O O . THR A 1 91 ? -4.496 -9.239 -4.898 1.00 96.62 91 THR A O 1
ATOM 713 N N . ASP A 1 92 ? -6.150 -9.583 -3.425 1.00 96.31 92 ASP A N 1
ATOM 714 C CA . ASP A 1 92 ? -7.072 -10.252 -4.355 1.00 96.31 92 ASP A CA 1
ATOM 715 C C . ASP A 1 92 ? -7.548 -9.333 -5.497 1.00 96.31 92 ASP A C 1
ATOM 717 O O . ASP A 1 92 ? -8.000 -9.811 -6.538 1.00 96.31 92 ASP A O 1
ATOM 721 N N . PHE A 1 93 ? -7.500 -8.011 -5.300 1.00 94.69 93 PHE A N 1
ATOM 722 C CA . PHE A 1 93 ? -7.883 -7.028 -6.317 1.00 94.69 93 PHE A CA 1
ATOM 723 C C . PHE A 1 93 ? -6.796 -6.791 -7.380 1.00 94.69 93 PHE A C 1
ATOM 725 O O . PHE A 1 93 ? -7.127 -6.357 -8.488 1.00 94.69 93 PHE A O 1
ATOM 732 N N . LEU A 1 94 ? -5.524 -7.000 -7.030 1.00 91.50 94 LEU A N 1
ATOM 733 C CA . LEU A 1 94 ? -4.354 -6.690 -7.861 1.00 91.50 94 LEU A CA 1
ATOM 734 C C . LEU A 1 94 ? -4.000 -7.847 -8.800 1.00 91.50 94 LEU A C 1
ATOM 736 O O . LEU A 1 94 ? -3.682 -7.531 -9.971 1.00 91.50 94 LEU A O 1
#

Foldseek 3Di:
DVVPDDKDKDKDADPVQEDPPPPAAEDEDEDQAPQAFPDDDDDPVVVVSRVNNYMYMYIGFQLHQNVHDVSNVCCDDVNVVRRVCSRVVVVVVD

pLDDT: mean 96.44, std 2.08, range [89.0, 98.62]

Secondary structure (DSSP, 8-state):
-TTSPPPPEEEE--TTT--SSS-S-EEEE----TT--------HHHHHHHHTT-EEEEE--BTBSTT-HHHHHTTSGGGTHHHHHHHHHHHHH-